Protein AF-A0A3A1NCI7-F1 (afdb_monomer_lite)

Foldseek 3Di:
DDDDDDDPPPPPPPPDPDDPDDDDPPDDADEDVDPDDPDNYHYPDDDDDPFDDDPNHTPDVPPDCWDDDVPDIDHDPAADEAVDPDDPDNYHYPDDDDDPFDDDVNHTPPPPPPCWDDDPPDTDHDDDADEAVDPDAPDNYHYPDDDDDPDDDDDD

Organism: NCBI:txid2306998

Sequence (156 aa):
MKKFTPFVILFLLVCTTTFAQNSFPPNGNVGIGTLSPQYNLDINGTLNATNILVNGTPLNNTSSPWSTLGNNTYYNLGNVGIGTNAPGYALDVAGTINATSILVNGSPLSAPSTPWSLNGSNAFYNSGNVGIGTNTPGYALDVAGTINATSILVNG

Structure (mmCIF, N/CA/C/O backbone):
data_AF-A0A3A1NCI7-F1
#
_entry.id   AF-A0A3A1NCI7-F1
#
loop_
_atom_site.group_PDB
_atom_site.id
_atom_site.type_symbol
_atom_site.label_atom_id
_atom_site.label_alt_id
_atom_site.label_comp_id
_atom_site.label_asym_id
_atom_site.label_entity_id
_atom_site.label_seq_id
_atom_site.pdbx_PDB_ins_code
_atom_site.Cartn_x
_atom_site.Cartn_y
_atom_site.Cartn_z
_atom_site.occupancy
_atom_site.B_iso_or_equiv
_atom_site.auth_seq_id
_atom_site.auth_comp_id
_atom_site.auth_asym_id
_atom_site.auth_atom_id
_atom_site.pdbx_PDB_model_num
ATOM 1 N N . MET A 1 1 ? -60.651 0.180 92.029 1.00 43.59 1 MET A N 1
ATOM 2 C CA . MET A 1 1 ? -59.256 0.358 91.564 1.00 43.59 1 MET A CA 1
ATOM 3 C C . MET A 1 1 ? -59.127 -0.298 90.192 1.00 43.59 1 MET A C 1
ATOM 5 O O . MET A 1 1 ? -59.093 -1.519 90.117 1.00 43.59 1 MET A O 1
ATOM 9 N N . LYS A 1 2 ? -59.190 0.482 89.104 1.00 42.50 2 LYS A N 1
ATOM 10 C CA . LYS A 1 2 ? -59.090 -0.036 87.728 1.00 42.50 2 LYS A CA 1
ATOM 11 C C . LYS A 1 2 ? -57.603 -0.177 87.382 1.00 42.50 2 LYS A C 1
ATOM 13 O O . LYS A 1 2 ? -56.876 0.806 87.468 1.00 42.50 2 LYS A O 1
ATOM 18 N N . LYS A 1 3 ? -57.145 -1.396 87.082 1.00 48.44 3 LYS A N 1
ATOM 19 C CA . LYS A 1 3 ? -55.743 -1.683 86.743 1.00 48.44 3 LYS A CA 1
ATOM 20 C C . LYS A 1 3 ? -55.495 -1.292 85.284 1.00 48.44 3 LYS A C 1
ATOM 22 O O . LYS A 1 3 ? -56.188 -1.780 84.399 1.00 48.44 3 LYS A O 1
ATOM 27 N N . PHE A 1 4 ? -54.547 -0.389 85.065 1.00 57.09 4 PHE A N 1
ATOM 28 C CA . PHE A 1 4 ? -54.087 0.040 83.748 1.00 57.09 4 PHE A CA 1
ATOM 29 C C . PHE A 1 4 ? -52.845 -0.787 83.405 1.00 57.09 4 PHE A C 1
ATOM 31 O O . PHE A 1 4 ? -51.833 -0.683 84.094 1.00 57.09 4 PHE A O 1
ATOM 38 N N . THR A 1 5 ? -52.934 -1.651 82.398 1.00 57.81 5 THR A N 1
AT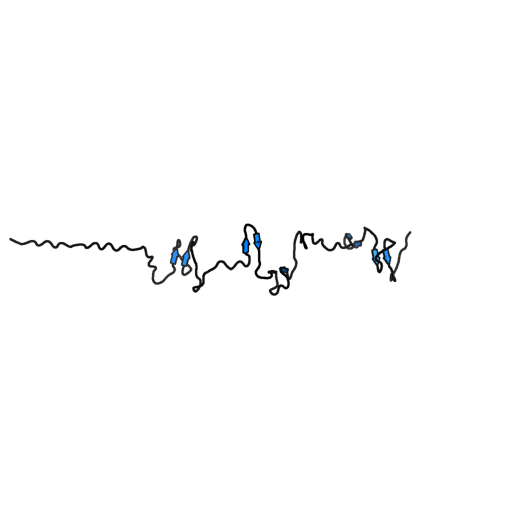OM 39 C CA . THR A 1 5 ? -51.796 -2.451 81.927 1.00 57.81 5 THR A CA 1
ATOM 40 C C . THR A 1 5 ? -51.204 -1.750 80.706 1.00 57.81 5 THR A C 1
ATOM 42 O O . THR A 1 5 ? -51.926 -1.597 79.719 1.00 57.81 5 THR A O 1
ATOM 45 N N . PRO A 1 6 ? -49.943 -1.286 80.724 1.00 54.00 6 PRO A N 1
ATOM 46 C CA . PRO A 1 6 ? -49.372 -0.633 79.559 1.00 54.00 6 PRO A CA 1
ATOM 47 C C . PRO A 1 6 ? -48.987 -1.695 78.524 1.00 54.00 6 PRO A C 1
ATOM 49 O O . PRO A 1 6 ? -48.267 -2.646 78.823 1.00 54.00 6 PRO A O 1
ATOM 52 N N . PHE A 1 7 ? -49.475 -1.529 77.297 1.00 58.09 7 PHE A N 1
ATOM 53 C CA . PHE A 1 7 ? -49.007 -2.284 76.139 1.00 58.09 7 PHE A CA 1
ATOM 54 C C . PHE A 1 7 ? -47.671 -1.669 75.706 1.00 58.09 7 PHE A C 1
ATOM 56 O O . PHE A 1 7 ? -47.635 -0.618 75.070 1.00 58.09 7 PHE A O 1
ATOM 63 N N . VAL A 1 8 ? -46.556 -2.278 76.109 1.00 60.09 8 VAL A N 1
ATOM 64 C CA . VAL A 1 8 ? -45.233 -1.895 75.606 1.00 60.09 8 VAL A CA 1
ATOM 65 C C . VAL A 1 8 ? -45.086 -2.513 74.220 1.00 60.09 8 VAL A C 1
ATOM 67 O O . VAL A 1 8 ? -44.844 -3.710 74.086 1.00 60.09 8 VAL A O 1
ATOM 70 N N . ILE A 1 9 ? -45.275 -1.707 73.176 1.00 63.75 9 ILE A N 1
ATOM 71 C CA . ILE A 1 9 ? -44.942 -2.098 71.804 1.00 63.75 9 ILE A CA 1
ATOM 72 C C . ILE A 1 9 ? -43.418 -2.028 71.688 1.00 63.75 9 ILE A C 1
ATOM 74 O O . ILE A 1 9 ? -42.839 -0.956 71.521 1.00 63.75 9 ILE A O 1
ATOM 78 N N . LEU A 1 10 ? -42.760 -3.177 71.830 1.00 57.47 10 LEU A N 1
ATOM 79 C CA . LEU A 1 10 ? -41.338 -3.324 71.546 1.00 57.47 10 LEU A CA 1
ATOM 80 C C . LEU A 1 10 ? -41.150 -3.275 70.024 1.00 57.47 10 LEU A C 1
ATOM 82 O O . LEU A 1 10 ? -41.354 -4.271 69.332 1.00 57.47 10 LEU A O 1
ATOM 86 N N . PHE A 1 11 ? -40.793 -2.106 69.493 1.00 60.75 11 PHE A N 1
ATOM 87 C CA . PHE A 1 11 ? -40.404 -1.965 68.093 1.00 60.75 11 PHE A CA 1
ATOM 88 C C . PHE A 1 11 ? -38.992 -2.542 67.939 1.00 60.75 11 PHE A C 1
ATOM 90 O O . PHE A 1 11 ? -37.996 -1.883 68.236 1.00 60.75 11 PHE A O 1
ATOM 97 N N . LEU A 1 12 ? -38.906 -3.819 67.564 1.00 58.75 12 LEU A N 1
ATOM 98 C CA . LEU A 1 12 ? -37.635 -4.483 67.299 1.00 58.75 12 LEU A CA 1
ATOM 99 C C . LEU A 1 12 ? -37.048 -3.880 66.013 1.00 58.75 12 LEU A C 1
ATOM 101 O O . LEU A 1 12 ? -37.454 -4.232 64.907 1.00 58.75 12 LEU A O 1
ATOM 105 N N . LEU A 1 13 ? -36.124 -2.928 66.156 1.00 61.25 13 LEU A N 1
ATOM 106 C CA . LEU A 1 13 ? -35.391 -2.355 65.032 1.00 61.25 13 LEU A CA 1
ATOM 107 C C . LEU A 1 13 ? -34.382 -3.398 64.532 1.00 61.25 13 LEU A C 1
ATOM 109 O O . LEU A 1 13 ? -33.235 -3.442 64.976 1.00 61.25 13 LEU A O 1
ATOM 113 N N . VAL A 1 14 ? -34.823 -4.276 63.631 1.00 65.94 14 VAL A N 1
ATOM 114 C CA . VAL A 1 14 ? -33.931 -5.197 62.922 1.00 65.94 14 VAL A CA 1
ATOM 115 C C . VAL A 1 14 ? -33.158 -4.372 61.897 1.00 65.94 14 VAL A C 1
ATOM 117 O O . VAL A 1 14 ? -33.632 -4.104 60.797 1.00 65.94 14 VAL A O 1
ATOM 120 N N . CYS A 1 15 ? -31.968 -3.919 62.286 1.00 60.22 15 CYS A N 1
ATOM 121 C CA . CYS A 1 15 ? -31.024 -3.288 61.375 1.00 60.22 15 CYS A CA 1
ATOM 122 C C . CYS A 1 15 ? -30.410 -4.385 60.495 1.00 60.22 15 CYS A C 1
ATOM 124 O O . CYS A 1 15 ? -29.387 -4.977 60.838 1.00 60.22 15 CYS A O 1
ATOM 126 N N . THR A 1 16 ? -31.069 -4.721 59.386 1.00 64.00 16 THR A N 1
A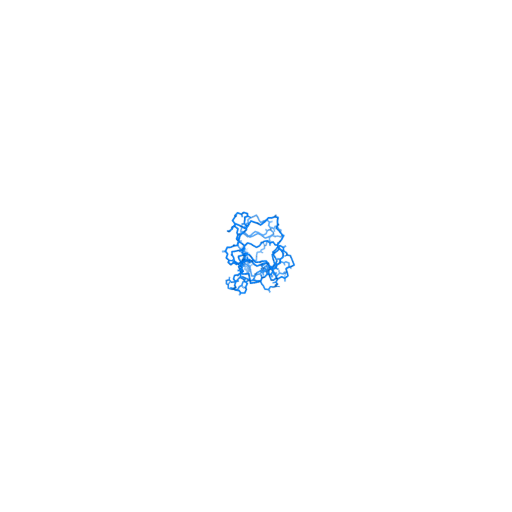TOM 127 C CA . THR A 1 16 ? -30.435 -5.535 58.350 1.00 64.00 16 THR A CA 1
ATOM 128 C C . THR A 1 16 ? -29.420 -4.660 57.636 1.00 64.00 16 THR A C 1
ATOM 130 O O . THR A 1 16 ? -29.781 -3.623 57.079 1.00 64.00 16 THR A O 1
ATOM 133 N N . THR A 1 17 ? -28.158 -5.072 57.629 1.00 64.44 17 THR A N 1
ATOM 134 C CA . THR A 1 17 ? -27.147 -4.474 56.761 1.00 64.44 17 THR A CA 1
ATOM 135 C C . THR A 1 17 ? -27.546 -4.749 55.315 1.00 64.44 17 THR A C 1
ATOM 137 O O . THR A 1 17 ? -27.305 -5.839 54.794 1.00 64.44 17 THR A O 1
ATOM 140 N N . THR A 1 18 ? -28.203 -3.794 54.664 1.00 62.56 18 THR A N 1
ATOM 141 C CA . THR A 1 18 ? -28.399 -3.856 53.222 1.00 62.56 18 THR A CA 1
ATOM 142 C C . THR A 1 18 ? -27.074 -3.480 52.577 1.00 62.56 18 THR A C 1
ATOM 144 O O . THR A 1 18 ? -26.637 -2.331 52.601 1.00 62.56 18 THR A O 1
ATOM 147 N N . PHE A 1 19 ? -26.394 -4.464 51.994 1.00 65.81 19 PHE A N 1
ATOM 148 C CA . PHE A 1 19 ? -25.458 -4.144 50.927 1.00 65.81 19 PHE A CA 1
ATOM 149 C C . PHE A 1 19 ? -26.290 -3.480 49.832 1.00 65.81 19 PHE A C 1
ATOM 151 O O . PHE A 1 19 ? -27.356 -3.991 49.488 1.00 65.81 19 PHE A O 1
ATOM 158 N N . ALA A 1 20 ? -25.865 -2.322 49.334 1.00 61.91 20 ALA A N 1
ATOM 159 C CA . ALA A 1 20 ? -26.543 -1.682 48.219 1.00 61.91 20 ALA A CA 1
ATOM 160 C C . ALA A 1 20 ? -26.509 -2.638 47.014 1.00 61.91 20 ALA A C 1
ATOM 162 O O . ALA A 1 20 ? -25.505 -2.741 46.314 1.00 61.91 20 ALA A O 1
ATOM 163 N N . GLN A 1 21 ? -27.593 -3.381 46.807 1.00 68.19 21 GLN A N 1
ATOM 164 C CA . GLN A 1 21 ? -27.834 -4.163 45.608 1.00 68.19 21 GLN A CA 1
ATOM 165 C C . GLN A 1 21 ? -28.853 -3.391 44.784 1.00 68.19 21 GLN A C 1
ATOM 167 O O . GLN A 1 21 ? -29.965 -3.121 45.237 1.00 68.19 21 GLN A O 1
ATOM 172 N N . ASN A 1 22 ? -28.459 -3.014 43.571 1.00 72.31 22 ASN A N 1
ATOM 173 C CA . ASN A 1 22 ? -29.395 -2.452 42.613 1.00 72.31 22 ASN A CA 1
ATOM 174 C C . ASN A 1 22 ? -30.384 -3.556 42.222 1.00 72.31 22 ASN A C 1
ATOM 176 O O . ASN A 1 22 ? -30.014 -4.512 41.543 1.00 72.31 22 ASN A O 1
ATOM 180 N N . SER A 1 23 ? -31.631 -3.436 42.673 1.00 75.06 23 SER A N 1
ATOM 181 C CA . SER A 1 23 ? -32.739 -4.245 42.172 1.00 75.06 23 SER A CA 1
ATOM 182 C C . SER A 1 23 ? -33.335 -3.523 40.969 1.00 75.06 23 SER A C 1
ATOM 184 O O . SER A 1 23 ? -34.090 -2.567 41.132 1.00 75.06 23 SER A O 1
ATOM 186 N N . PHE A 1 24 ? -32.977 -3.950 39.761 1.00 74.19 24 PHE A N 1
ATOM 187 C CA . PHE A 1 24 ? -33.586 -3.426 38.539 1.00 74.19 24 PHE A CA 1
ATOM 188 C C . PHE A 1 24 ? -35.004 -4.003 38.350 1.00 74.19 24 PHE A C 1
ATOM 190 O O . PHE A 1 24 ? -35.265 -5.123 38.799 1.00 74.19 24 PHE A O 1
ATOM 197 N N . PRO A 1 25 ? -35.941 -3.258 37.731 1.00 74.50 25 PRO A N 1
ATOM 198 C CA . PRO A 1 25 ? -37.276 -3.771 37.432 1.00 74.50 25 PRO A CA 1
ATOM 199 C C . PRO A 1 25 ? -37.207 -5.017 36.524 1.00 74.50 25 PRO A C 1
ATOM 201 O O . PRO A 1 25 ? -36.283 -5.140 35.720 1.00 74.50 25 PRO A O 1
ATOM 204 N N . PRO A 1 26 ? -38.177 -5.950 36.623 1.00 83.44 26 PRO A N 1
ATOM 205 C CA . PRO A 1 26 ? -38.175 -7.208 35.864 1.00 83.44 26 PRO A CA 1
ATOM 206 C C . PRO A 1 26 ? -38.339 -7.017 34.347 1.00 83.44 26 PRO A C 1
ATOM 208 O O . PRO A 1 26 ? -38.215 -7.969 33.580 1.00 83.44 26 PRO A O 1
ATOM 211 N N . ASN A 1 27 ? -38.656 -5.800 33.913 1.00 85.00 27 ASN A N 1
ATOM 212 C CA . ASN A 1 27 ? -38.792 -5.395 32.528 1.00 85.00 27 ASN A CA 1
ATOM 213 C C . ASN A 1 27 ? -38.317 -3.945 32.346 1.00 85.00 27 ASN A C 1
ATOM 215 O O . ASN A 1 27 ? -38.191 -3.184 33.306 1.00 85.00 27 ASN A O 1
ATOM 219 N N . GLY A 1 28 ? -38.070 -3.576 31.088 1.00 89.69 28 GLY A N 1
ATOM 220 C CA . GLY A 1 28 ? -37.519 -2.276 30.719 1.00 89.69 28 GLY A CA 1
ATOM 221 C C . GLY A 1 28 ? -35.995 -2.278 30.616 1.00 89.69 28 GLY A C 1
ATOM 222 O O . GLY A 1 28 ? -35.311 -3.210 31.033 1.00 89.69 28 GLY A O 1
ATOM 223 N N . ASN A 1 29 ? -35.480 -1.216 30.011 1.00 92.88 29 ASN A N 1
ATOM 224 C CA . ASN A 1 29 ? -34.058 -1.023 29.781 1.00 92.88 29 ASN A CA 1
ATOM 225 C C . ASN A 1 29 ? -33.402 -0.335 30.986 1.00 92.88 29 ASN A C 1
ATOM 227 O O . ASN A 1 29 ? -34.018 0.503 31.651 1.00 92.88 29 ASN A O 1
ATOM 231 N N . VAL A 1 30 ? -32.130 -0.637 31.238 1.00 92.31 30 VAL A N 1
ATOM 232 C CA . VAL A 1 30 ? -31.334 0.042 32.264 1.00 92.31 30 VAL A CA 1
ATOM 233 C C . VAL A 1 30 ? -30.679 1.279 31.651 1.00 92.31 30 VAL A C 1
ATOM 235 O O . VAL A 1 30 ? -29.881 1.170 30.726 1.00 92.31 30 VAL A O 1
ATOM 238 N N . GLY A 1 31 ? -30.998 2.460 32.177 1.00 92.88 31 GLY A N 1
ATOM 239 C CA . GLY A 1 31 ? -30.327 3.711 31.827 1.00 92.88 31 GLY A CA 1
ATOM 240 C C . GLY A 1 31 ? -29.403 4.181 32.948 1.00 92.88 31 GLY A C 1
ATOM 241 O O . GLY A 1 31 ? -29.848 4.353 34.082 1.00 92.88 31 GLY A O 1
ATOM 242 N N . ILE A 1 32 ? -28.131 4.436 32.642 1.00 93.50 32 ILE A N 1
ATOM 243 C CA . ILE A 1 32 ? -27.192 5.134 33.531 1.00 93.50 32 ILE A CA 1
ATOM 244 C C . ILE A 1 32 ? -26.952 6.531 32.951 1.00 93.50 32 ILE A C 1
ATOM 246 O O . ILE A 1 32 ? -26.376 6.675 31.875 1.00 93.50 32 ILE A O 1
ATOM 250 N N . GLY A 1 33 ? -27.434 7.572 33.636 1.00 94.38 33 GLY A N 1
ATOM 251 C CA . GLY A 1 33 ? -27.341 8.961 33.155 1.00 94.38 33 GLY A CA 1
ATOM 252 C C . GLY A 1 33 ? -28.315 9.322 32.020 1.00 94.38 33 GLY A C 1
ATOM 253 O O . GLY A 1 33 ? -28.193 10.394 31.426 1.00 94.38 33 GLY A O 1
ATOM 254 N N . THR A 1 34 ? -29.282 8.452 31.713 1.00 94.25 34 THR A N 1
ATOM 255 C CA . THR A 1 34 ? -30.367 8.694 30.748 1.00 94.25 34 THR A CA 1
ATOM 256 C C . THR A 1 34 ? -31.703 8.206 31.306 1.00 94.25 34 THR A C 1
ATOM 258 O O . THR A 1 34 ? -31.756 7.187 31.993 1.00 94.25 34 THR A O 1
ATOM 261 N N . LEU A 1 35 ? -32.782 8.932 31.001 1.00 93.50 35 LEU A N 1
ATOM 262 C CA . LEU A 1 35 ? -34.162 8.546 31.328 1.00 93.50 35 LEU A CA 1
ATOM 263 C C . LEU A 1 35 ? -34.864 7.827 30.169 1.00 93.50 35 LEU A C 1
ATOM 265 O O . LEU A 1 35 ? -35.979 7.339 30.328 1.00 93.50 35 LEU A O 1
ATOM 269 N N . SER A 1 36 ? -34.232 7.781 28.996 1.00 94.12 36 SER A N 1
ATOM 270 C CA . SER A 1 36 ? -34.803 7.193 27.782 1.00 94.12 36 SER A CA 1
ATOM 271 C C . SER A 1 36 ? -33.818 6.216 27.139 1.00 94.12 36 SER A C 1
ATOM 273 O O . SER A 1 36 ? -33.336 6.475 26.038 1.00 94.12 36 SER A O 1
ATOM 275 N N . PRO A 1 37 ? -33.473 5.117 27.833 1.00 96.06 37 PRO A N 1
ATOM 276 C CA . PRO A 1 37 ? -32.596 4.091 27.282 1.00 96.06 37 PRO A CA 1
ATOM 277 C C . PRO A 1 37 ? -33.222 3.405 26.052 1.00 96.06 37 PRO A C 1
ATOM 279 O O . PRO A 1 37 ? -34.342 2.890 26.117 1.00 96.06 37 PRO A O 1
ATOM 282 N N . GLN A 1 38 ? -32.493 3.380 24.937 1.00 96.44 38 GLN A N 1
ATOM 283 C CA . GLN A 1 38 ? -32.891 2.780 23.659 1.00 96.44 38 GLN A CA 1
ATOM 284 C C . GLN A 1 38 ? -32.472 1.310 23.537 1.00 96.44 38 GLN A C 1
ATOM 286 O O . GLN A 1 38 ? -33.156 0.547 22.853 1.00 96.44 38 GLN A O 1
ATOM 291 N N . TYR A 1 39 ? -31.403 0.895 24.221 1.00 95.31 39 TYR A N 1
ATOM 292 C CA . TYR A 1 39 ? -30.977 -0.502 24.315 1.00 95.31 39 TYR A CA 1
ATOM 293 C C . TYR A 1 39 ? -31.145 -1.030 25.740 1.00 95.31 39 TYR A C 1
ATOM 295 O O . TYR A 1 39 ? -31.313 -0.261 26.683 1.00 95.31 39 TYR A O 1
ATOM 303 N N . ASN A 1 40 ? -31.068 -2.355 25.911 1.00 92.00 40 ASN A N 1
ATOM 304 C CA . ASN A 1 40 ? -31.213 -3.015 27.218 1.00 92.00 40 ASN A CA 1
ATOM 305 C C . ASN A 1 40 ? -30.311 -2.410 28.311 1.00 92.00 40 ASN A C 1
ATOM 307 O O . ASN A 1 40 ? -30.684 -2.423 29.484 1.00 92.00 40 ASN A O 1
ATOM 311 N N . LEU A 1 41 ? -29.150 -1.874 27.927 1.00 92.81 41 LEU A N 1
ATOM 312 C CA . LEU A 1 41 ? -28.290 -1.051 28.767 1.00 92.81 41 LEU A CA 1
ATOM 313 C C . LEU A 1 41 ? -27.788 0.151 27.958 1.00 92.81 41 LEU A C 1
ATOM 315 O O . LEU A 1 41 ? -27.001 -0.034 27.031 1.00 92.81 41 LEU A O 1
ATOM 319 N N . ASP A 1 42 ? -28.168 1.358 28.375 1.00 95.50 42 ASP A N 1
ATOM 320 C CA . ASP A 1 42 ? -27.619 2.615 27.860 1.00 95.50 42 ASP A CA 1
ATOM 321 C C . ASP A 1 42 ? -26.845 3.345 28.954 1.00 95.50 42 ASP A C 1
ATOM 323 O O . ASP A 1 42 ? -27.331 3.535 30.071 1.00 95.50 42 ASP A O 1
ATOM 327 N N . ILE A 1 43 ? -25.650 3.820 28.609 1.00 95.94 43 ILE A N 1
ATOM 328 C CA . ILE A 1 43 ? -24.818 4.651 29.478 1.00 95.94 43 ILE A CA 1
ATOM 329 C C . ILE A 1 43 ? -24.586 5.976 28.758 1.00 95.94 43 ILE A C 1
ATOM 331 O O . ILE A 1 43 ? -23.889 6.029 27.748 1.00 95.94 43 ILE A O 1
ATOM 335 N N . ASN A 1 44 ? -25.148 7.057 29.291 1.00 96.69 44 ASN A N 1
ATOM 336 C CA . ASN A 1 44 ? -24.837 8.412 28.847 1.00 96.69 44 ASN A CA 1
ATOM 337 C C . ASN A 1 44 ? -23.557 8.890 29.550 1.00 96.69 44 ASN A C 1
ATOM 339 O O . ASN A 1 44 ? -23.599 9.647 30.521 1.00 96.69 44 ASN A O 1
ATOM 343 N N . GLY A 1 45 ? -22.419 8.352 29.117 1.00 94.69 45 GLY A N 1
ATOM 344 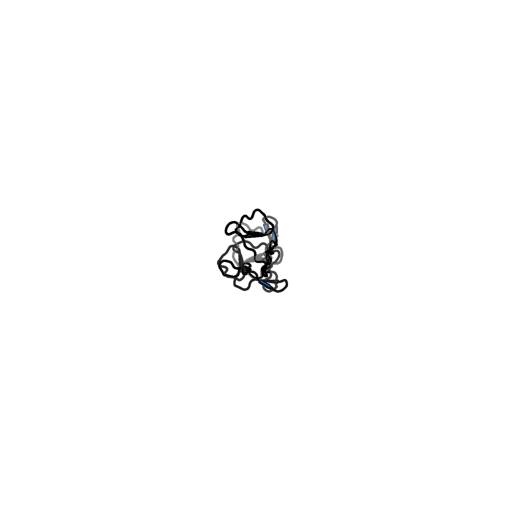C CA . GLY A 1 45 ? -21.115 8.588 29.727 1.00 94.69 45 GLY A CA 1
ATOM 345 C C . GLY A 1 45 ? -20.104 7.506 29.352 1.00 94.69 45 GLY A C 1
ATOM 346 O O . GLY A 1 45 ? -20.281 6.778 28.378 1.00 94.69 45 GLY A O 1
ATOM 347 N N . THR A 1 46 ? -19.040 7.389 30.144 1.00 94.44 46 THR A N 1
ATOM 348 C CA . THR A 1 46 ? -17.976 6.401 29.921 1.00 94.44 46 THR A CA 1
ATOM 349 C C . THR A 1 46 ? -18.213 5.148 30.759 1.00 94.44 46 THR A C 1
ATOM 351 O O . THR A 1 46 ? -18.376 5.231 31.976 1.00 94.44 46 THR A O 1
ATOM 354 N N . LEU A 1 47 ? -18.166 3.974 30.129 1.00 93.75 47 LEU A N 1
ATOM 355 C CA . LEU A 1 47 ? -18.099 2.690 30.826 1.00 93.75 47 LEU A CA 1
ATOM 356 C C . LEU A 1 47 ? -16.644 2.389 31.211 1.00 93.75 47 LEU A C 1
ATOM 358 O O . LEU A 1 47 ? -15.793 2.242 30.338 1.00 93.75 47 LEU A O 1
ATOM 362 N N . ASN A 1 48 ? -16.368 2.259 32.509 1.00 92.38 48 ASN A N 1
ATOM 363 C CA . ASN A 1 48 ? -15.119 1.688 33.011 1.00 92.38 48 ASN A CA 1
ATOM 364 C C . ASN A 1 48 ? -15.414 0.295 33.578 1.00 92.38 48 ASN A C 1
ATOM 366 O O . ASN A 1 48 ? -16.135 0.172 34.568 1.00 92.38 48 ASN A O 1
ATOM 370 N N . ALA A 1 49 ? -14.895 -0.748 32.939 1.00 91.50 49 ALA A N 1
ATOM 371 C CA . ALA A 1 49 ? -15.132 -2.135 33.316 1.00 91.50 49 ALA A CA 1
ATOM 372 C C . ALA A 1 49 ? -13.819 -2.918 33.271 1.00 91.50 49 ALA A C 1
ATOM 374 O O . ALA A 1 49 ? -13.029 -2.748 32.347 1.00 91.50 49 ALA A O 1
ATOM 375 N N . THR A 1 50 ? -13.609 -3.812 34.241 1.00 89.31 50 THR A N 1
ATOM 376 C CA . THR A 1 50 ? -12.462 -4.732 34.220 1.00 89.31 50 THR A CA 1
ATOM 377 C C . THR A 1 50 ? -12.571 -5.711 33.056 1.00 89.31 50 THR A C 1
ATOM 379 O O . THR A 1 50 ? -11.594 -5.919 32.352 1.00 89.31 50 THR A O 1
ATOM 382 N N . ASN A 1 51 ? -13.764 -6.275 32.839 1.00 87.69 51 ASN A N 1
ATOM 383 C CA . ASN A 1 51 ? -14.068 -7.186 31.741 1.00 87.69 51 ASN A CA 1
ATOM 384 C C . ASN A 1 51 ? -15.467 -6.876 31.199 1.00 87.69 51 ASN A C 1
ATOM 386 O O . ASN A 1 51 ? -16.406 -6.689 31.973 1.00 87.69 51 ASN A O 1
ATOM 390 N N . ILE A 1 52 ? -15.617 -6.900 29.879 1.00 91.12 52 ILE A N 1
ATOM 391 C CA . ILE A 1 52 ? -16.916 -6.990 29.203 1.00 91.12 52 ILE A CA 1
ATOM 392 C C . ILE A 1 52 ? -16.936 -8.360 28.536 1.00 91.12 52 ILE A C 1
ATOM 394 O O . ILE A 1 52 ? -15.949 -8.728 27.910 1.00 91.12 52 ILE A O 1
ATOM 398 N N . LEU A 1 53 ? -18.011 -9.132 28.683 1.00 89.94 53 LEU A N 1
ATOM 399 C CA . LEU A 1 53 ? -18.165 -10.419 28.003 1.00 89.94 53 LEU A CA 1
ATOM 400 C C . LEU A 1 53 ? -19.312 -10.325 27.002 1.00 89.94 53 LEU A C 1
ATOM 402 O O . LEU A 1 53 ? -20.396 -9.860 27.348 1.00 89.94 53 LEU A O 1
ATOM 406 N N . VAL A 1 54 ? -19.096 -10.815 25.787 1.00 88.31 54 VAL A N 1
ATOM 407 C CA . VAL A 1 54 ? -20.149 -11.024 24.791 1.00 88.31 54 VAL A CA 1
ATOM 408 C C . VAL A 1 54 ? -20.350 -12.5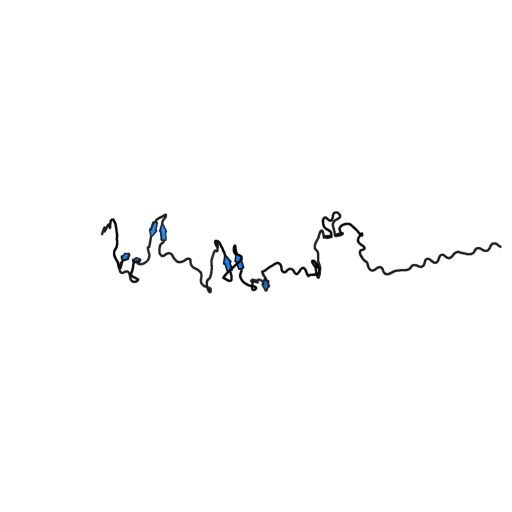27 24.660 1.00 88.31 54 VAL A C 1
ATOM 410 O O . VAL A 1 54 ? -19.416 -13.260 24.337 1.00 88.31 54 VAL A O 1
ATOM 413 N N . ASN A 1 55 ? -21.556 -13.006 24.973 1.00 88.62 55 ASN A N 1
ATOM 414 C CA . ASN A 1 55 ? -21.905 -14.434 24.961 1.00 88.62 55 ASN A CA 1
ATOM 415 C C . ASN A 1 55 ? -20.939 -15.313 25.784 1.00 88.62 55 ASN A C 1
ATOM 417 O O . ASN A 1 55 ? -20.550 -16.397 25.361 1.00 88.62 55 ASN A O 1
ATOM 421 N N . GLY A 1 56 ? -20.511 -14.823 26.952 1.00 89.12 56 GLY A N 1
ATOM 422 C CA . GLY A 1 56 ? -19.586 -15.541 27.837 1.00 89.12 56 GLY A CA 1
ATOM 423 C C . GLY A 1 56 ? -18.116 -15.510 27.402 1.00 89.12 56 GLY A C 1
ATOM 424 O O . GLY A 1 56 ? -17.271 -16.051 28.109 1.00 89.12 56 GLY A O 1
ATOM 425 N N . THR A 1 57 ? -17.788 -14.850 26.289 1.00 84.88 57 THR A N 1
ATOM 426 C CA . THR A 1 57 ? -16.404 -14.658 25.829 1.00 84.88 57 THR A CA 1
ATOM 427 C C . THR A 1 57 ? -15.948 -13.232 26.115 1.00 84.88 57 THR A C 1
ATOM 429 O O . THR A 1 57 ? -16.735 -12.311 25.887 1.00 84.88 57 THR A O 1
ATOM 432 N N . PRO A 1 58 ? -14.732 -13.000 26.646 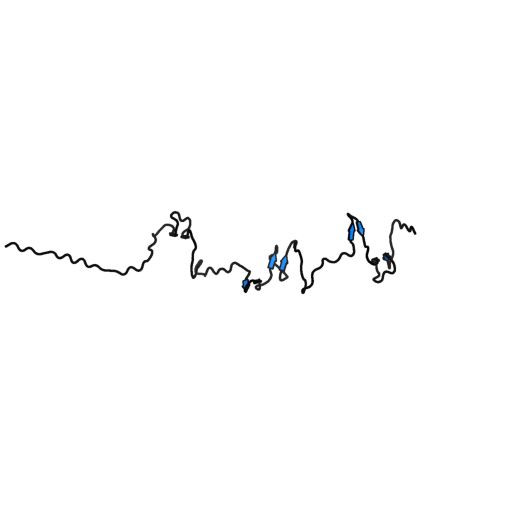1.00 88.19 58 PRO A N 1
ATOM 433 C CA . PRO A 1 58 ? -14.251 -11.642 26.854 1.00 88.19 58 PRO A CA 1
ATOM 434 C C . PRO A 1 58 ? -14.300 -10.866 25.538 1.00 88.19 58 PRO A C 1
ATOM 436 O O . PRO A 1 58 ? -13.802 -11.337 24.514 1.00 88.19 58 PRO A O 1
ATOM 439 N N . LEU A 1 59 ? -14.879 -9.668 25.578 1.00 86.06 59 LEU A N 1
ATOM 440 C CA . LEU A 1 59 ? -14.736 -8.638 24.560 1.00 86.06 59 LEU A CA 1
ATOM 441 C C . LEU A 1 59 ? -13.296 -8.130 24.636 1.00 86.06 59 LEU A C 1
ATOM 443 O O . LEU A 1 59 ? -13.012 -7.026 25.098 1.00 86.06 59 LEU A O 1
ATOM 447 N N . ASN A 1 60 ? -12.361 -8.991 24.252 1.00 74.75 60 ASN A N 1
ATOM 448 C CA . ASN A 1 60 ? -10.994 -8.583 24.042 1.00 74.75 60 ASN A CA 1
ATOM 449 C C . ASN A 1 60 ? -11.033 -7.549 22.919 1.00 74.75 60 ASN A C 1
ATOM 451 O O . ASN A 1 60 ? -11.687 -7.752 21.895 1.00 74.75 60 ASN A O 1
ATOM 455 N N . ASN A 1 61 ? -10.343 -6.430 23.110 1.00 58.66 61 ASN A N 1
ATOM 456 C CA . ASN A 1 61 ? -10.177 -5.380 22.107 1.00 58.66 61 ASN A CA 1
ATOM 457 C C . ASN A 1 61 ? -9.239 -5.862 20.972 1.00 58.66 61 ASN A C 1
ATOM 459 O O . ASN A 1 61 ? -8.252 -5.221 20.634 1.00 58.66 61 ASN A O 1
ATOM 463 N N . THR A 1 62 ? -9.485 -7.061 20.439 1.00 58.31 62 THR A N 1
ATOM 464 C CA . THR A 1 62 ? -8.675 -7.760 19.431 1.00 58.31 62 THR A CA 1
ATOM 465 C C . THR A 1 62 ? -9.055 -7.376 18.006 1.00 58.31 62 THR A C 1
ATOM 467 O O . THR A 1 62 ? -8.707 -8.087 17.072 1.00 58.31 62 THR A O 1
ATOM 470 N N . SER A 1 63 ? -9.807 -6.298 17.793 1.00 67.69 63 SER A N 1
ATOM 471 C CA . SER A 1 63 ? -10.258 -5.950 16.443 1.00 67.69 63 SER A CA 1
ATOM 472 C C . SER A 1 63 ? -9.213 -5.191 15.631 1.00 67.69 63 SER A C 1
ATOM 474 O O . SER A 1 63 ? -9.358 -5.104 14.414 1.00 67.69 63 SER A O 1
ATOM 476 N N . SER A 1 64 ? -8.153 -4.667 16.260 1.00 83.25 64 SER A N 1
ATOM 477 C CA . SER A 1 64 ? -7.024 -4.130 15.506 1.00 83.25 64 SER A CA 1
ATOM 478 C C . SER A 1 64 ? -6.108 -5.278 15.076 1.00 83.25 64 SER A C 1
ATOM 480 O O . SER A 1 64 ? -5.498 -5.908 15.941 1.00 83.25 64 SER A O 1
ATOM 482 N N . PRO A 1 65 ? -5.936 -5.534 13.766 1.00 86.75 65 PRO A N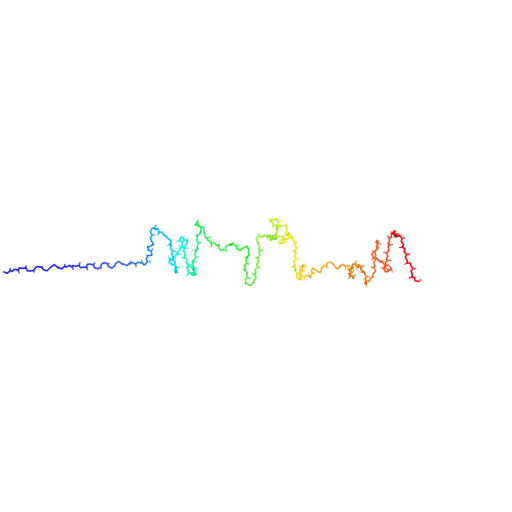 1
ATOM 483 C CA . PRO A 1 65 ? -4.874 -6.425 13.305 1.00 86.75 65 PRO A CA 1
ATOM 484 C C . PRO A 1 65 ? -3.484 -5.880 13.682 1.00 86.75 65 PRO A C 1
ATOM 486 O O . PRO A 1 65 ? -2.526 -6.641 13.791 1.00 86.75 65 PRO A O 1
ATOM 489 N N . TRP A 1 66 ? -3.373 -4.568 13.909 1.00 91.81 66 TRP A N 1
ATOM 490 C CA . TRP A 1 66 ? -2.137 -3.867 14.235 1.00 91.81 66 TRP A CA 1
ATOM 491 C C . TRP A 1 66 ? -1.833 -3.907 15.735 1.00 91.81 66 TRP A C 1
ATOM 493 O O . TRP A 1 66 ? -2.690 -3.574 16.557 1.00 91.81 66 TRP A O 1
ATOM 503 N N . SER A 1 67 ? -0.593 -4.262 16.067 1.00 91.31 67 SER A N 1
ATOM 504 C CA . SER A 1 67 ? -0.008 -4.221 17.412 1.00 91.31 67 SER A CA 1
ATOM 505 C C . SER A 1 67 ? 0.825 -2.954 17.608 1.00 91.31 67 SER A C 1
ATOM 507 O O . SER A 1 67 ? 1.314 -2.375 16.637 1.00 91.31 67 SER A O 1
ATOM 509 N N . THR A 1 68 ? 1.040 -2.539 18.857 1.00 93.06 68 THR A N 1
ATOM 510 C CA . THR A 1 68 ? 1.908 -1.403 19.199 1.00 93.06 68 THR A CA 1
ATOM 511 C C . THR A 1 68 ? 3.054 -1.823 20.125 1.00 93.06 68 THR A C 1
ATOM 513 O O . THR A 1 68 ? 2.909 -2.727 20.947 1.00 93.06 68 THR A O 1
ATOM 516 N N . LEU A 1 69 ? 4.229 -1.203 19.971 1.00 92.69 69 LEU A N 1
ATOM 517 C CA . LEU A 1 69 ? 5.374 -1.335 20.884 1.00 92.69 69 LEU A CA 1
ATOM 518 C C . LEU A 1 69 ? 6.066 0.026 21.003 1.00 92.69 69 LEU A C 1
ATOM 520 O O . LEU A 1 69 ? 6.734 0.482 20.072 1.00 92.69 69 LEU A O 1
ATOM 524 N N . GLY A 1 70 ? 5.884 0.689 22.147 1.00 93.62 70 GLY A N 1
ATOM 525 C CA . GLY A 1 70 ? 6.252 2.097 22.295 1.00 93.62 70 GLY A CA 1
ATOM 526 C C . GLY A 1 70 ? 5.467 2.956 21.300 1.00 93.62 70 GLY A C 1
ATOM 527 O O . GLY A 1 70 ? 4.244 2.871 21.245 1.00 93.62 70 GLY A O 1
ATOM 528 N N . ASN A 1 71 ? 6.177 3.732 20.479 1.00 95.44 71 ASN A N 1
ATOM 529 C CA . ASN A 1 71 ? 5.577 4.565 19.427 1.00 95.44 71 ASN A CA 1
ATOM 530 C C . ASN A 1 71 ? 5.386 3.822 18.092 1.00 95.44 71 ASN A C 1
ATOM 532 O O . ASN A 1 71 ? 4.851 4.393 17.144 1.00 95.44 71 ASN A O 1
ATOM 536 N N . ASN A 1 72 ? 5.842 2.571 17.990 1.00 95.12 72 ASN A N 1
ATOM 537 C CA . ASN A 1 72 ? 5.750 1.797 16.757 1.00 95.12 72 ASN A CA 1
ATOM 538 C C . ASN A 1 72 ? 4.391 1.104 16.665 1.00 95.12 72 ASN A C 1
ATOM 540 O O . ASN A 1 72 ? 3.921 0.536 17.649 1.00 95.12 72 ASN A O 1
ATOM 544 N N . THR A 1 73 ? 3.812 1.084 15.466 1.00 94.75 73 THR A N 1
ATOM 545 C CA . THR A 1 73 ? 2.651 0.256 15.108 1.00 94.75 73 THR A CA 1
ATOM 546 C C . THR A 1 73 ? 3.089 -0.756 14.052 1.00 94.75 73 THR A C 1
ATOM 548 O O . THR A 1 73 ? 3.775 -0.375 13.105 1.00 94.75 73 THR A O 1
ATOM 551 N N . TYR A 1 74 ? 2.751 -2.036 14.215 1.00 94.50 74 TYR A N 1
ATOM 552 C CA . TYR A 1 74 ? 3.245 -3.119 13.356 1.00 94.50 74 TYR A CA 1
ATOM 553 C C . TYR A 1 74 ? 2.241 -4.275 13.208 1.00 94.50 74 TYR A C 1
ATOM 555 O O . TYR A 1 74 ? 1.299 -4.407 13.988 1.00 94.50 74 TYR A O 1
ATOM 563 N N . TYR A 1 75 ? 2.457 -5.127 12.201 1.00 95.12 75 TYR A N 1
ATOM 564 C CA . TYR A 1 75 ? 1.674 -6.335 11.917 1.00 95.12 75 TYR A CA 1
ATOM 565 C C . TYR A 1 75 ? 2.613 -7.524 11.705 1.00 95.12 75 TYR A C 1
ATOM 567 O O . TYR A 1 75 ? 3.465 -7.466 10.826 1.00 95.12 75 TYR A O 1
ATOM 575 N N . ASN A 1 76 ? 2.451 -8.591 12.498 1.00 91.75 76 ASN A N 1
ATOM 576 C CA . ASN A 1 76 ? 3.344 -9.764 12.496 1.00 91.75 76 ASN A CA 1
ATOM 577 C C . ASN A 1 76 ? 2.602 -11.108 12.336 1.00 91.75 76 ASN A C 1
ATOM 579 O O . ASN A 1 76 ? 3.199 -12.161 12.539 1.00 91.75 76 ASN A O 1
ATOM 583 N N . LEU A 1 77 ? 1.300 -11.096 12.026 1.00 90.00 77 LEU A N 1
ATOM 584 C CA . LEU A 1 77 ? 0.482 -12.318 11.936 1.00 90.00 77 LEU A CA 1
ATOM 585 C C . LEU A 1 77 ? 0.446 -12.932 10.523 1.00 90.00 77 LEU A C 1
ATOM 587 O O . LEU A 1 77 ? -0.056 -14.041 10.358 1.00 90.00 77 LEU A O 1
ATOM 591 N N . GLY A 1 78 ? 0.962 -12.226 9.512 1.00 93.12 78 GLY A N 1
ATOM 592 C CA . GLY A 1 78 ? 0.942 -12.644 8.110 1.00 93.12 78 GLY A CA 1
ATOM 593 C C . GLY A 1 78 ? 1.247 -11.481 7.164 1.00 93.12 78 GLY A C 1
ATOM 594 O O . GLY A 1 78 ? 2.080 -10.631 7.470 1.00 93.12 78 GLY A O 1
ATOM 595 N N . ASN A 1 79 ? 0.508 -11.416 6.056 1.00 96.81 79 ASN A N 1
ATOM 596 C CA . ASN A 1 79 ? 0.643 -10.395 5.019 1.00 96.81 79 ASN A CA 1
ATOM 597 C C . ASN A 1 79 ? -0.502 -9.368 5.062 1.00 96.81 79 ASN A C 1
ATOM 599 O O . ASN A 1 79 ? -1.623 -9.686 5.462 1.00 96.81 79 ASN A O 1
ATOM 603 N N . VAL A 1 80 ? -0.239 -8.153 4.582 1.00 96.81 80 VAL A N 1
ATOM 604 C CA . VAL A 1 80 ? -1.228 -7.080 4.420 1.00 96.81 80 VAL A CA 1
ATOM 605 C C . VAL A 1 80 ? -1.659 -7.012 2.954 1.00 96.81 80 VAL A C 1
ATOM 607 O O . VAL A 1 80 ? -0.838 -6.769 2.075 1.00 96.81 80 VAL A O 1
ATOM 610 N N . GLY A 1 81 ? -2.951 -7.203 2.686 1.00 97.25 81 GLY A N 1
ATOM 611 C CA . GLY A 1 81 ? -3.543 -7.028 1.358 1.00 97.25 81 GLY A CA 1
ATOM 612 C C . GLY A 1 81 ? -4.377 -5.749 1.271 1.00 97.25 81 GLY A C 1
ATOM 613 O O . GLY A 1 81 ? -5.298 -5.557 2.064 1.00 97.25 81 GLY A O 1
ATOM 614 N N . ILE A 1 82 ? -4.096 -4.887 0.292 1.00 97.94 82 ILE A N 1
ATOM 615 C CA . ILE A 1 82 ? -4.922 -3.722 -0.057 1.00 97.94 82 ILE A CA 1
ATOM 616 C C . ILE A 1 82 ? -5.598 -4.011 -1.398 1.00 97.94 82 ILE A C 1
ATOM 618 O O . ILE A 1 82 ? -4.935 -4.112 -2.425 1.00 97.94 82 ILE A O 1
ATOM 622 N N . GLY A 1 83 ? -6.920 -4.193 -1.390 1.00 97.62 83 GLY A N 1
ATOM 623 C CA . GLY A 1 83 ? -7.680 -4.587 -2.586 1.00 97.62 83 GLY A CA 1
ATOM 624 C C . GLY A 1 83 ? -7.535 -6.065 -2.983 1.00 97.62 83 GLY A C 1
ATOM 625 O O . GLY A 1 83 ? -8.064 -6.472 -4.011 1.00 97.62 83 GLY A O 1
ATOM 626 N N . THR A 1 84 ? -6.849 -6.879 -2.175 1.00 97.69 84 THR A N 1
ATOM 627 C CA . THR A 1 84 ? -6.709 -8.331 -2.359 1.00 97.69 84 THR A CA 1
ATOM 628 C C . THR A 1 84 ? -6.902 -9.063 -1.033 1.00 97.69 84 THR A C 1
ATOM 630 O O . THR A 1 84 ? -6.508 -8.560 0.019 1.00 97.69 84 THR A O 1
ATOM 633 N N . ASN A 1 85 ? -7.503 -10.253 -1.079 1.00 97.06 85 ASN A N 1
ATOM 634 C CA . ASN A 1 85 ? -7.638 -11.167 0.061 1.00 97.06 85 ASN A CA 1
ATOM 635 C C . ASN A 1 85 ? -6.616 -12.320 0.035 1.00 97.06 85 ASN A C 1
ATOM 637 O O . ASN A 1 85 ? -6.613 -13.144 0.946 1.00 97.06 85 ASN A O 1
ATOM 641 N N . ALA A 1 86 ? -5.762 -12.379 -0.990 1.00 97.12 86 ALA A N 1
ATOM 642 C CA . ALA A 1 86 ? -4.734 -13.402 -1.162 1.00 97.12 86 ALA A CA 1
ATOM 643 C C . ALA A 1 86 ? -3.362 -12.756 -1.445 1.00 97.12 86 ALA A C 1
ATOM 645 O O . ALA A 1 86 ? -2.838 -12.890 -2.552 1.00 97.12 86 ALA A O 1
ATOM 646 N N . PRO A 1 87 ? -2.793 -12.008 -0.483 1.00 97.94 87 PRO A N 1
ATOM 647 C CA . PRO A 1 87 ? -1.472 -11.407 -0.639 1.00 97.94 87 PRO A CA 1
ATOM 648 C C . PRO A 1 87 ? -0.359 -12.475 -0.673 1.00 97.94 87 PRO A C 1
ATOM 650 O O . PRO A 1 87 ? -0.225 -13.275 0.258 1.00 97.94 87 PRO A O 1
ATOM 653 N N . GLY A 1 88 ? 0.457 -12.472 -1.727 1.00 97.81 88 GLY A N 1
ATOM 654 C CA . GLY A 1 88 ? 1.646 -13.308 -1.909 1.00 97.81 88 GLY A CA 1
ATOM 655 C C . GLY A 1 88 ? 2.919 -12.746 -1.262 1.00 97.81 88 GLY A C 1
ATOM 656 O O . GLY A 1 88 ? 3.836 -13.518 -0.980 1.00 97.81 88 GLY A O 1
ATOM 657 N N . TYR A 1 89 ? 2.965 -11.443 -0.969 1.00 97.38 89 TYR A N 1
ATOM 658 C CA . TYR A 1 89 ? 4.059 -10.795 -0.231 1.00 97.38 89 TYR A CA 1
ATOM 659 C C . TYR A 1 89 ? 3.563 -10.100 1.041 1.00 97.38 89 TYR A C 1
ATOM 661 O O . TYR A 1 89 ? 2.366 -9.897 1.227 1.00 97.38 89 TYR A O 1
ATOM 669 N N . ALA A 1 90 ? 4.499 -9.705 1.916 1.00 96.06 90 ALA A N 1
ATOM 670 C CA . ALA A 1 90 ? 4.207 -9.041 3.194 1.00 96.06 90 ALA A CA 1
ATOM 671 C C . ALA A 1 90 ? 3.278 -7.821 3.057 1.00 96.06 90 ALA A C 1
ATOM 673 O O . ALA A 1 90 ? 2.465 -7.567 3.944 1.00 96.06 90 ALA A O 1
ATOM 674 N N . LEU A 1 91 ? 3.371 -7.100 1.938 1.00 96.38 91 LEU A N 1
ATOM 675 C CA . LEU A 1 91 ? 2.422 -6.074 1.531 1.00 96.38 91 LEU A CA 1
ATOM 676 C C . LEU A 1 91 ? 2.116 -6.244 0.042 1.00 96.38 91 LEU A C 1
ATOM 678 O O . LEU A 1 91 ? 3.001 -6.016 -0.781 1.00 96.38 91 LEU A O 1
ATOM 682 N N . ASP A 1 92 ? 0.864 -6.557 -0.283 1.00 98.00 92 ASP A N 1
ATOM 683 C CA . ASP A 1 92 ? 0.355 -6.542 -1.655 1.00 98.00 92 ASP A CA 1
ATOM 684 C C . ASP A 1 92 ? -0.733 -5.488 -1.817 1.00 98.00 92 ASP A C 1
ATOM 686 O O . ASP A 1 92 ? -1.675 -5.405 -1.027 1.00 98.00 92 ASP A O 1
ATOM 690 N N . VAL A 1 93 ? -0.631 -4.705 -2.890 1.00 98.00 93 VAL A N 1
ATOM 691 C CA . VAL A 1 93 ? -1.623 -3.697 -3.268 1.00 98.00 93 VAL A CA 1
ATOM 692 C C . VAL A 1 93 ? -2.139 -4.025 -4.663 1.00 98.00 93 VAL A C 1
ATOM 694 O O . VAL A 1 93 ? -1.433 -3.850 -5.653 1.00 98.00 93 VAL A O 1
ATOM 697 N N . ALA A 1 94 ? -3.387 -4.481 -4.755 1.00 97.94 94 ALA A N 1
ATOM 698 C CA . ALA A 1 94 ? -4.097 -4.640 -6.019 1.00 97.94 94 ALA A CA 1
ATOM 699 C C . ALA A 1 94 ? -4.629 -3.272 -6.481 1.00 97.94 94 ALA A C 1
ATOM 701 O O . ALA A 1 94 ? -5.815 -2.964 -6.368 1.00 97.94 94 ALA A O 1
ATOM 702 N N . GLY A 1 95 ? -3.720 -2.414 -6.944 1.00 96.44 95 GLY A N 1
ATOM 703 C CA . GLY A 1 95 ? -4.019 -1.041 -7.340 1.00 96.44 95 GLY A CA 1
ATOM 704 C C . GLY A 1 95 ? -2.757 -0.196 -7.494 1.00 96.44 95 GLY A C 1
ATOM 705 O O . GLY A 1 95 ? -1.654 -0.716 -7.644 1.00 96.44 95 GLY A O 1
ATOM 706 N N . THR A 1 96 ? -2.915 1.125 -7.458 1.00 94.50 96 THR A N 1
ATOM 707 C CA . THR A 1 96 ? -1.797 2.073 -7.541 1.00 94.50 96 THR A CA 1
ATOM 708 C C . THR A 1 96 ? -1.349 2.502 -6.148 1.00 94.50 96 THR A C 1
ATOM 710 O O . THR A 1 96 ? -2.174 2.817 -5.292 1.00 94.50 96 THR A O 1
ATOM 713 N N . ILE A 1 97 ? -0.036 2.575 -5.940 1.00 95.06 97 ILE A N 1
ATOM 714 C CA . ILE A 1 97 ? 0.566 3.165 -4.743 1.00 95.06 97 ILE A CA 1
ATOM 715 C C . ILE A 1 97 ? 0.975 4.602 -5.083 1.00 95.06 97 ILE A C 1
ATOM 717 O O . ILE A 1 97 ? 1.772 4.813 -5.994 1.00 95.06 97 ILE A O 1
ATOM 721 N N . ASN A 1 98 ? 0.442 5.585 -4.353 1.00 93.69 98 ASN A N 1
ATOM 722 C CA . ASN A 1 98 ? 0.928 6.965 -4.390 1.00 93.69 98 ASN A CA 1
ATOM 723 C C . ASN A 1 98 ? 1.809 7.210 -3.158 1.00 93.69 98 ASN A C 1
ATOM 725 O O . ASN A 1 98 ? 1.297 7.318 -2.045 1.00 93.69 98 ASN A O 1
ATOM 729 N N . ALA A 1 99 ? 3.124 7.252 -3.354 1.00 92.12 99 ALA A N 1
ATOM 730 C CA . ALA A 1 99 ? 4.105 7.425 -2.289 1.00 92.12 99 ALA A CA 1
ATOM 731 C C . ALA A 1 99 ? 5.177 8.434 -2.710 1.00 92.12 99 ALA A C 1
ATOM 733 O O . ALA A 1 99 ? 5.615 8.437 -3.858 1.00 92.12 99 ALA A O 1
ATOM 734 N N . THR A 1 100 ? 5.636 9.259 -1.767 1.00 90.44 100 THR A N 1
ATOM 735 C CA . THR A 1 100 ? 6.735 10.210 -2.002 1.00 90.44 100 THR A CA 1
ATOM 736 C C . THR A 1 100 ? 8.073 9.496 -2.207 1.00 90.44 100 THR A C 1
ATOM 738 O O . THR A 1 100 ? 8.902 9.944 -2.994 1.00 90.44 100 THR A O 1
ATOM 741 N N . SER A 1 101 ? 8.298 8.384 -1.502 1.00 89.94 101 SER A N 1
ATOM 742 C CA . SER A 1 101 ? 9.487 7.545 -1.648 1.00 89.94 101 SER A CA 1
ATOM 743 C C . SER A 1 101 ? 9.206 6.111 -1.201 1.00 89.94 101 SER A C 1
ATOM 745 O O . SER A 1 101 ? 8.411 5.862 -0.296 1.00 89.94 101 SER A O 1
ATOM 747 N N . ILE A 1 102 ? 9.880 5.160 -1.845 1.00 91.81 102 ILE A N 1
ATOM 748 C CA . ILE A 1 102 ? 9.947 3.754 -1.439 1.00 91.81 102 ILE A CA 1
ATOM 749 C C . ILE A 1 102 ? 11.434 3.425 -1.318 1.00 91.81 102 ILE A C 1
ATOM 751 O O . ILE A 1 102 ? 12.205 3.816 -2.188 1.00 91.81 102 ILE A O 1
ATOM 755 N N . LEU A 1 103 ? 11.854 2.744 -0.251 1.00 90.56 103 LEU A N 1
ATOM 756 C CA . LEU A 1 103 ? 13.218 2.229 -0.119 1.00 90.56 103 LEU A CA 1
ATOM 757 C C . LEU A 1 103 ? 13.205 0.714 -0.338 1.00 90.56 103 LEU A C 1
ATOM 759 O O . LEU A 1 103 ? 12.379 0.015 0.244 1.00 90.56 103 LEU A O 1
ATOM 763 N N . VAL A 1 104 ? 14.157 0.199 -1.108 1.00 90.94 104 VAL A N 1
ATOM 764 C CA . VAL A 1 104 ? 14.456 -1.232 -1.200 1.00 90.94 104 VAL A CA 1
ATOM 765 C C . VAL A 1 104 ? 15.805 -1.456 -0.532 1.00 90.94 104 VAL A C 1
ATOM 767 O O . VAL A 1 104 ? 16.814 -0.897 -0.958 1.00 90.94 104 VAL A O 1
ATOM 770 N N . ASN A 1 105 ? 15.822 -2.233 0.557 1.00 90.00 105 ASN A N 1
ATOM 771 C CA . ASN A 1 105 ? 17.025 -2.494 1.361 1.00 90.00 105 ASN A CA 1
ATOM 772 C C . ASN A 1 105 ? 17.769 -1.208 1.779 1.00 90.00 105 ASN A C 1
ATOM 774 O O . ASN A 1 105 ? 18.992 -1.127 1.712 1.00 90.00 105 ASN A O 1
ATOM 778 N N . GLY A 1 106 ? 17.017 -0.173 2.169 1.00 90.06 106 GLY A N 1
ATOM 779 C CA . GLY A 1 106 ? 17.563 1.117 2.605 1.00 90.06 106 GLY A CA 1
ATOM 780 C C . GLY A 1 106 ? 17.975 2.078 1.482 1.00 90.06 106 GLY A C 1
ATOM 781 O O . GLY A 1 106 ? 18.324 3.217 1.778 1.00 90.06 106 GLY A O 1
ATOM 782 N N . SER A 1 107 ? 17.893 1.673 0.212 1.00 87.00 107 SER A N 1
ATOM 783 C CA . SER A 1 107 ? 18.181 2.540 -0.941 1.00 87.00 107 SER A CA 1
ATOM 784 C C . SER A 1 107 ? 16.888 3.004 -1.610 1.00 87.00 107 SER A C 1
ATOM 786 O O . SER A 1 107 ? 15.989 2.178 -1.766 1.00 87.00 107 SER A O 1
ATOM 788 N N . PRO A 1 108 ? 16.752 4.276 -2.030 1.00 88.81 108 PRO A N 1
ATOM 789 C CA . PRO A 1 108 ? 15.582 4.714 -2.779 1.00 88.81 108 PRO A CA 1
ATOM 790 C C . PRO A 1 108 ? 15.333 3.835 -3.998 1.00 88.81 108 PRO A C 1
ATOM 792 O O . PRO A 1 108 ? 16.230 3.609 -4.809 1.00 88.81 108 PRO A O 1
ATOM 795 N N . LEU A 1 109 ? 14.091 3.377 -4.139 1.00 85.94 109 LEU A N 1
ATOM 796 C CA . LEU A 1 109 ? 13.540 2.918 -5.399 1.00 85.94 109 LEU A CA 1
ATOM 797 C C . LEU A 1 109 ? 13.401 4.156 -6.281 1.00 85.94 109 LEU A C 1
ATOM 799 O O . LEU A 1 109 ? 12.323 4.730 -6.430 1.00 85.94 109 LEU A O 1
ATOM 803 N N . SER A 1 110 ? 14.529 4.620 -6.809 1.00 75.88 110 SER A N 1
ATOM 804 C CA . SER A 1 110 ? 14.529 5.562 -7.911 1.00 75.88 110 SER A CA 1
ATOM 805 C C . SER A 1 110 ? 13.701 4.909 -9.008 1.00 75.88 110 SER A C 1
ATOM 807 O O . SER A 1 110 ? 13.982 3.766 -9.383 1.00 75.88 110 SER A O 1
ATOM 809 N N . ALA A 1 111 ? 12.658 5.598 -9.484 1.00 64.44 111 ALA A N 1
ATOM 810 C CA . ALA A 1 111 ? 11.955 5.187 -10.695 1.00 64.44 111 ALA A CA 1
ATOM 811 C C . ALA A 1 111 ? 13.016 4.781 -11.728 1.00 64.44 111 ALA A C 1
ATOM 813 O O . ALA A 1 111 ? 14.045 5.469 -11.775 1.00 64.44 111 ALA A O 1
ATOM 814 N N . PRO A 1 112 ? 12.841 3.679 -12.488 1.00 61.53 112 PRO A N 1
ATOM 815 C CA . PRO A 1 112 ? 13.825 3.294 -13.489 1.00 61.53 112 PRO A CA 1
ATOM 816 C C . PRO A 1 112 ? 14.130 4.549 -14.287 1.00 61.53 112 PRO A C 1
ATOM 818 O O . PRO A 1 112 ? 13.217 5.150 -14.855 1.00 61.53 112 PRO A O 1
ATOM 821 N N . SER A 1 113 ? 15.374 5.021 -14.200 1.00 68.44 113 SER A N 1
ATOM 822 C CA . SER A 1 113 ? 15.791 6.226 -14.892 1.00 68.44 113 SER A CA 1
ATOM 823 C C . SER A 1 113 ? 15.588 5.913 -16.361 1.00 68.44 113 SER A C 1
ATOM 825 O O . SER A 1 113 ? 16.376 5.169 -16.948 1.00 68.44 113 SER A O 1
ATOM 827 N N . THR A 1 114 ? 14.478 6.374 -16.933 1.00 78.88 114 THR A N 1
ATOM 828 C CA . THR A 1 114 ? 14.296 6.289 -18.371 1.00 78.88 114 THR A CA 1
ATOM 829 C C . THR A 1 114 ? 15.490 7.033 -18.955 1.00 78.88 114 THR A C 1
ATOM 831 O O . THR A 1 114 ? 15.717 8.184 -18.575 1.00 78.88 114 THR A O 1
ATOM 834 N N . PRO A 1 115 ? 16.298 6.398 -19.821 1.00 84.44 115 PRO A N 1
ATOM 835 C CA . PRO A 1 115 ? 17.373 7.124 -20.480 1.00 84.44 115 PRO A CA 1
ATOM 836 C C . PRO A 1 115 ? 16.796 8.320 -21.256 1.00 84.44 115 PRO A C 1
ATOM 838 O O . PRO A 1 115 ? 17.436 9.359 -21.371 1.00 84.44 115 PRO A O 1
ATOM 841 N N . TRP A 1 116 ? 15.553 8.196 -21.725 1.00 89.00 116 TRP A N 1
ATOM 842 C CA . TRP A 1 116 ? 14.843 9.193 -22.510 1.00 89.00 116 TRP A CA 1
ATOM 843 C C . TRP A 1 116 ? 14.155 10.242 -21.634 1.00 89.00 116 TRP A C 1
ATOM 845 O O . TRP A 1 116 ? 13.378 9.906 -20.737 1.00 89.00 116 TRP A O 1
ATOM 855 N N . SER A 1 117 ? 14.395 11.509 -21.958 1.00 89.62 117 SER A N 1
ATOM 856 C CA . SER A 1 117 ? 13.663 12.676 -21.462 1.00 89.62 117 SER A CA 1
ATOM 857 C C . SER A 1 117 ? 12.538 13.062 -22.427 1.00 89.62 117 SER A C 1
ATOM 859 O O . SER A 1 117 ? 12.591 12.721 -23.608 1.00 89.62 117 SER A O 1
ATOM 861 N N . LEU A 1 118 ? 11.524 13.789 -21.947 1.00 91.19 118 LEU A N 1
ATOM 862 C CA . LEU A 1 118 ? 10.405 14.269 -22.767 1.00 91.19 118 LEU A CA 1
ATOM 863 C C . LEU A 1 118 ? 10.413 15.798 -22.894 1.00 91.19 118 LEU A C 1
ATOM 865 O O . LEU A 1 118 ? 10.602 16.508 -21.907 1.00 91.19 118 LEU A O 1
ATOM 869 N N . ASN A 1 119 ? 10.162 16.305 -24.102 1.00 90.94 119 ASN A N 1
ATOM 870 C CA . ASN A 1 119 ? 9.790 17.696 -24.367 1.00 90.94 119 ASN A CA 1
ATOM 871 C C . ASN A 1 119 ? 8.466 17.692 -25.149 1.00 90.94 119 ASN A C 1
ATOM 873 O O . ASN A 1 119 ? 8.436 17.439 -26.358 1.00 90.94 119 ASN A O 1
ATOM 877 N N . GLY A 1 120 ? 7.358 17.888 -24.427 1.00 91.88 120 GLY A N 1
ATOM 878 C CA . GLY A 1 120 ? 6.017 17.641 -24.954 1.00 91.88 120 GLY A CA 1
ATOM 879 C C . GLY A 1 120 ? 5.850 16.166 -25.329 1.00 91.88 120 GLY A C 1
ATOM 880 O O . GLY A 1 120 ? 6.082 15.285 -24.505 1.00 91.88 120 GLY A O 1
ATOM 881 N N . SER A 1 121 ? 5.479 15.898 -26.581 1.00 93.56 121 SER A N 1
ATOM 882 C CA . SER A 1 121 ? 5.350 14.535 -27.122 1.00 93.56 121 SER A CA 1
ATOM 883 C C . SER A 1 121 ? 6.657 13.955 -27.678 1.00 93.56 121 SER A C 1
ATOM 885 O O . SER A 1 121 ? 6.664 12.811 -28.126 1.00 93.56 121 SER A O 1
ATOM 887 N N . ASN A 1 122 ? 7.757 14.716 -27.673 1.00 91.56 122 ASN A N 1
ATOM 888 C CA . ASN A 1 122 ? 9.041 14.259 -28.204 1.00 91.56 122 ASN A CA 1
ATOM 889 C C . ASN A 1 122 ? 9.865 13.585 -27.107 1.00 91.56 122 ASN A C 1
ATOM 891 O O . ASN A 1 122 ? 10.157 14.212 -26.089 1.00 91.56 122 ASN A O 1
ATOM 895 N N . ALA A 1 123 ? 10.290 12.346 -27.343 1.00 92.81 123 ALA A N 1
ATOM 896 C CA . ALA A 1 123 ? 11.302 11.684 -26.530 1.00 92.81 123 ALA A CA 1
ATOM 897 C C . ALA A 1 123 ? 12.703 11.990 -27.074 1.00 92.81 123 ALA A C 1
ATOM 899 O O . ALA A 1 123 ? 12.922 11.942 -28.283 1.00 92.81 123 ALA A O 1
ATOM 900 N N . PHE A 1 124 ? 13.650 12.307 -26.192 1.00 92.62 124 PHE A N 1
ATOM 901 C CA . PHE A 1 124 ? 15.023 12.635 -26.567 1.00 92.62 124 PHE A CA 1
ATOM 902 C C . PHE A 1 124 ? 16.042 12.080 -25.570 1.00 92.62 124 PHE A C 1
ATOM 904 O O . PHE A 1 124 ? 15.730 11.826 -24.408 1.00 92.62 124 PHE A O 1
ATOM 911 N N . TYR A 1 125 ? 17.275 11.909 -26.040 1.00 92.62 125 TYR A N 1
ATOM 912 C CA . TYR A 1 125 ? 18.429 11.481 -25.253 1.00 92.62 125 TYR A CA 1
ATOM 913 C C . TYR A 1 125 ? 19.540 12.510 -25.435 1.00 92.62 125 TYR A C 1
ATOM 915 O O . TYR A 1 125 ? 19.897 12.835 -26.565 1.00 92.62 125 TYR A O 1
ATOM 923 N N . ASN A 1 126 ? 20.039 13.072 -24.338 1.00 89.62 126 ASN A N 1
ATOM 924 C CA . ASN A 1 126 ? 20.982 14.196 -24.345 1.00 89.62 126 ASN A CA 1
ATOM 925 C C . ASN A 1 126 ? 22.251 13.939 -23.517 1.00 89.62 126 ASN A C 1
ATOM 927 O O . ASN A 1 126 ? 23.009 14.874 -23.269 1.00 89.62 126 ASN A O 1
ATOM 931 N N . SER A 1 127 ? 22.480 12.703 -23.069 1.00 89.25 127 SER A N 1
ATOM 932 C CA . SER A 1 127 ? 23.646 12.337 -22.261 1.00 89.25 127 SER A CA 1
ATOM 933 C C . SER A 1 127 ? 24.209 11.006 -22.731 1.00 89.25 127 SER A C 1
ATOM 935 O O . SER A 1 127 ? 23.527 10.008 -22.596 1.00 89.25 127 SER A O 1
ATOM 937 N N . GLY A 1 128 ? 25.441 10.963 -23.238 1.00 92.81 128 GLY A N 1
ATOM 938 C CA . GLY A 1 128 ? 26.035 9.738 -23.785 1.00 92.81 128 GLY A CA 1
ATOM 939 C C . GLY A 1 128 ? 25.538 9.390 -25.195 1.00 92.81 128 GLY A C 1
ATOM 940 O O . GLY A 1 128 ? 25.009 10.242 -25.906 1.00 92.81 128 GLY A O 1
ATOM 941 N N . ASN A 1 129 ? 25.713 8.126 -25.587 1.00 95.56 129 ASN A N 1
ATOM 942 C CA . ASN A 1 129 ? 25.398 7.600 -26.918 1.00 95.56 129 ASN A CA 1
ATOM 943 C C . ASN A 1 129 ? 24.318 6.505 -26.844 1.00 95.56 129 ASN A C 1
ATOM 945 O O . ASN A 1 129 ? 24.250 5.760 -25.864 1.00 95.56 129 ASN A O 1
ATOM 949 N N . VAL A 1 130 ? 23.519 6.360 -27.902 1.00 95.31 130 VAL A N 1
ATOM 950 C CA . VAL A 1 130 ? 22.505 5.303 -28.037 1.00 95.31 130 VAL A CA 1
ATOM 951 C C . VAL A 1 130 ? 23.083 4.138 -28.842 1.00 95.31 130 VAL A C 1
ATOM 953 O O . VAL A 1 130 ? 23.415 4.298 -30.013 1.00 95.31 130 VAL A O 1
ATOM 956 N N . GLY A 1 131 ? 23.179 2.959 -28.227 1.00 95.94 131 GLY A N 1
ATOM 957 C CA . GLY A 1 131 ? 23.563 1.717 -28.901 1.00 95.94 131 GLY A CA 1
ATOM 958 C C . GLY A 1 131 ? 22.355 0.824 -29.186 1.00 95.94 131 GLY A C 1
ATOM 959 O O . GLY A 1 131 ? 21.605 0.488 -28.269 1.00 95.94 131 GLY A O 1
ATOM 960 N N . ILE A 1 132 ? 22.177 0.399 -30.437 1.00 96.62 132 ILE A N 1
ATOM 961 C CA . ILE A 1 132 ? 21.208 -0.630 -30.836 1.00 96.62 132 ILE A CA 1
ATOM 962 C C . ILE A 1 132 ? 21.994 -1.865 -31.279 1.00 96.62 132 ILE A C 1
ATOM 964 O O . ILE A 1 132 ? 22.715 -1.829 -32.271 1.00 96.62 132 ILE A O 1
ATOM 968 N N . GLY A 1 133 ? 21.898 -2.957 -30.516 1.00 96.38 133 GLY A N 1
ATOM 969 C CA . GLY A 1 133 ? 22.692 -4.172 -30.755 1.00 96.38 133 GLY A CA 1
ATOM 970 C C . GLY A 1 133 ? 24.168 -4.068 -30.339 1.00 96.38 133 GLY A C 1
ATOM 971 O O . GLY A 1 133 ? 24.919 -5.018 -30.530 1.00 96.38 133 GLY A O 1
ATOM 972 N N . THR A 1 134 ? 24.585 -2.945 -29.746 1.00 96.12 134 THR A N 1
ATOM 973 C CA . THR A 1 134 ? 25.929 -2.718 -29.195 1.00 96.12 134 THR A CA 1
ATOM 974 C C . THR A 1 134 ? 25.834 -2.110 -27.798 1.00 96.12 134 THR A C 1
ATOM 976 O O . THR A 1 134 ? 24.931 -1.320 -27.520 1.00 96.12 134 THR A O 1
ATOM 979 N N . ASN A 1 135 ? 26.763 -2.472 -26.913 1.00 96.19 135 ASN A N 1
ATOM 980 C CA . ASN A 1 135 ? 26.918 -1.878 -25.580 1.00 96.19 135 ASN A CA 1
ATOM 981 C C . ASN A 1 135 ? 28.064 -0.851 -25.514 1.00 96.19 135 ASN A C 1
ATOM 983 O O . ASN A 1 135 ? 28.278 -0.246 -24.465 1.00 96.19 135 ASN A O 1
ATOM 987 N N . THR A 1 136 ? 28.783 -0.638 -26.619 1.00 96.12 136 THR A N 1
ATOM 988 C CA . THR A 1 136 ? 29.892 0.320 -26.734 1.00 96.12 136 THR A CA 1
ATOM 989 C C . THR A 1 136 ? 29.715 1.191 -27.982 1.00 96.12 136 THR A C 1
ATOM 991 O O . THR A 1 136 ? 30.483 1.057 -28.936 1.00 96.12 136 THR A O 1
ATOM 994 N N . PRO A 1 137 ? 28.681 2.047 -28.024 1.00 97.19 137 PRO A N 1
ATOM 995 C CA . PRO A 1 137 ? 28.417 2.899 -29.179 1.00 97.19 137 PRO A CA 1
ATOM 996 C C . PRO A 1 137 ? 29.543 3.921 -29.410 1.00 97.19 137 PRO A C 1
ATOM 998 O O . PRO A 1 137 ? 29.855 4.724 -28.524 1.00 97.19 137 PRO A O 1
ATOM 1001 N N . GLY A 1 138 ? 30.127 3.916 -30.613 1.00 96.56 138 GLY A N 1
ATOM 1002 C CA . GLY A 1 138 ? 31.205 4.840 -31.003 1.00 96.56 138 GLY A CA 1
ATOM 1003 C C . GLY A 1 138 ? 30.725 6.229 -31.445 1.00 96.56 138 GLY A C 1
ATOM 1004 O O . GLY A 1 138 ? 31.506 7.180 -31.464 1.00 96.56 138 GLY A O 1
ATOM 1005 N N . TYR A 1 139 ? 29.435 6.356 -31.761 1.00 94.94 139 TYR A N 1
ATOM 1006 C CA . TYR A 1 139 ? 28.778 7.581 -32.222 1.00 94.94 139 TYR A CA 1
ATOM 1007 C C . TYR A 1 139 ? 27.499 7.844 -31.423 1.00 94.94 139 TYR A C 1
ATOM 1009 O O . TYR A 1 139 ? 27.003 6.951 -30.740 1.00 94.94 139 TYR A O 1
ATOM 1017 N N . ALA A 1 140 ? 26.939 9.054 -31.545 1.00 94.25 140 ALA A N 1
ATOM 1018 C CA . ALA A 1 140 ? 25.710 9.459 -30.848 1.00 94.25 140 ALA A CA 1
ATOM 1019 C C . ALA A 1 140 ? 24.554 8.455 -31.026 1.00 94.25 140 ALA A C 1
ATOM 1021 O O . ALA A 1 140 ? 23.808 8.196 -30.083 1.00 94.25 140 ALA A O 1
ATOM 1022 N N . LEU A 1 141 ? 24.451 7.857 -32.215 1.00 94.44 141 LEU A N 1
ATOM 1023 C CA . LEU A 1 141 ? 23.639 6.679 -32.494 1.00 94.44 141 LEU A CA 1
ATOM 1024 C C . LEU A 1 141 ? 24.516 5.648 -33.209 1.00 94.44 141 LEU A C 1
ATOM 1026 O O . LEU A 1 141 ? 25.051 5.940 -34.277 1.00 94.44 141 LEU A O 1
ATOM 1030 N N . ASP A 1 142 ? 24.641 4.457 -32.632 1.00 97.31 142 ASP A N 1
ATOM 1031 C CA . ASP A 1 142 ? 25.375 3.333 -33.210 1.00 97.31 142 ASP A CA 1
ATOM 1032 C C . ASP A 1 142 ? 24.457 2.109 -33.295 1.00 97.31 142 ASP A C 1
ATOM 1034 O O . ASP A 1 142 ? 23.858 1.692 -32.299 1.00 97.31 142 ASP A O 1
ATOM 1038 N N . VAL A 1 143 ? 24.308 1.553 -34.496 1.00 97.00 143 VAL A N 1
ATOM 1039 C CA . VAL A 1 143 ? 23.431 0.410 -34.766 1.00 97.00 143 VAL A CA 1
ATOM 1040 C C . VAL A 1 143 ? 24.284 -0.728 -35.306 1.00 97.00 143 VAL A C 1
ATOM 1042 O O . VAL A 1 143 ? 24.665 -0.733 -36.475 1.00 97.00 143 VAL A O 1
ATOM 1045 N N . ALA A 1 144 ? 24.537 -1.730 -34.468 1.00 97.12 144 ALA A N 1
ATOM 1046 C CA . ALA A 1 144 ? 25.169 -2.982 -34.872 1.00 97.12 144 ALA A CA 1
ATOM 1047 C C . ALA A 1 144 ? 24.131 -3.893 -35.551 1.00 97.12 144 ALA A C 1
ATOM 1049 O O . ALA A 1 144 ? 23.729 -4.933 -35.027 1.00 97.12 144 ALA A O 1
ATOM 1050 N N . GLY A 1 145 ? 23.637 -3.456 -36.707 1.00 95.44 145 GLY A N 1
ATOM 1051 C CA . GLY A 1 145 ? 22.570 -4.119 -37.448 1.00 95.44 145 GLY A CA 1
ATOM 1052 C C . GLY A 1 145 ? 22.099 -3.296 -38.644 1.00 95.44 145 GLY A C 1
ATOM 1053 O O . GLY A 1 145 ? 22.722 -2.311 -39.035 1.00 95.44 145 GLY A O 1
ATOM 1054 N N . THR A 1 146 ? 20.984 -3.704 -39.245 1.00 95.25 146 THR A N 1
ATOM 1055 C CA . THR A 1 146 ? 20.392 -2.991 -40.383 1.00 95.25 146 THR A CA 1
ATOM 1056 C C . THR A 1 146 ? 19.424 -1.915 -39.905 1.00 95.25 146 THR A C 1
ATOM 1058 O O . THR A 1 146 ? 18.513 -2.190 -39.127 1.00 95.25 146 THR A O 1
ATOM 1061 N N . ILE A 1 147 ? 19.579 -0.698 -40.426 1.00 95.94 147 ILE A N 1
ATOM 1062 C CA . ILE A 1 147 ? 18.604 0.382 -40.262 1.00 95.94 147 ILE A CA 1
ATOM 1063 C C . ILE A 1 147 ? 17.628 0.318 -41.442 1.00 95.94 147 ILE A C 1
ATOM 1065 O O . ILE A 1 147 ? 18.042 0.446 -42.591 1.00 95.94 147 ILE A O 1
ATOM 1069 N N . ASN A 1 148 ? 16.334 0.133 -41.167 1.00 95.69 148 ASN A N 1
ATOM 1070 C CA . ASN A 1 148 ? 15.276 0.313 -42.162 1.00 95.69 148 ASN A CA 1
ATOM 1071 C C . ASN A 1 148 ? 14.655 1.701 -41.974 1.00 95.69 148 ASN A C 1
ATOM 1073 O O . ASN A 1 148 ? 13.952 1.935 -40.991 1.00 95.69 148 ASN A O 1
ATOM 1077 N N . ALA A 1 149 ? 14.935 2.620 -42.893 1.00 94.06 149 ALA A N 1
ATOM 1078 C CA . ALA A 1 149 ? 14.447 3.991 -42.846 1.00 94.06 149 ALA A CA 1
ATOM 1079 C C . ALA A 1 149 ? 13.864 4.387 -44.204 1.00 94.06 149 ALA A C 1
ATOM 1081 O O . ALA A 1 149 ? 14.430 4.072 -45.249 1.00 94.06 149 ALA A O 1
ATOM 1082 N N . THR A 1 150 ? 12.743 5.107 -44.188 1.00 95.94 150 THR A N 1
ATOM 1083 C CA . THR A 1 150 ? 12.133 5.679 -45.399 1.00 95.94 150 THR A CA 1
ATOM 1084 C C . THR A 1 150 ? 12.967 6.826 -45.965 1.00 95.94 150 THR A C 1
ATOM 1086 O O . THR A 1 150 ? 13.028 7.008 -47.178 1.00 95.94 150 THR A O 1
ATOM 1089 N N . SER A 1 151 ? 13.631 7.587 -45.096 1.00 93.12 151 SER A N 1
ATOM 1090 C CA . SER A 1 151 ? 14.610 8.603 -45.459 1.00 93.12 151 SER A CA 1
ATOM 1091 C C . SER A 1 151 ? 15.619 8.799 -44.328 1.00 93.12 151 SER A C 1
ATOM 1093 O O . SER A 1 151 ? 15.287 8.697 -43.148 1.00 93.12 151 SER A O 1
ATOM 1095 N N . ILE A 1 152 ? 16.866 9.084 -44.702 1.00 91.19 152 ILE A N 1
ATOM 1096 C CA . ILE A 1 152 ? 17.913 9.546 -43.790 1.00 91.19 152 ILE A CA 1
ATOM 1097 C C . ILE A 1 152 ? 18.432 10.853 -44.370 1.00 91.19 152 ILE A C 1
ATOM 1099 O O . ILE A 1 152 ? 18.929 10.884 -45.494 1.00 91.19 152 ILE A O 1
ATOM 1103 N N . LEU A 1 153 ? 18.295 11.935 -43.612 1.00 87.25 153 LEU A N 1
ATOM 1104 C CA . LEU A 1 153 ? 18.895 13.214 -43.956 1.00 87.25 153 LEU A CA 1
ATOM 1105 C C . LEU A 1 153 ? 20.251 13.309 -43.260 1.00 87.25 153 LEU A C 1
ATOM 1107 O O . LEU A 1 153 ? 20.313 13.440 -42.041 1.00 87.25 153 LEU A O 1
ATOM 1111 N N . VAL A 1 154 ? 21.326 13.250 -44.039 1.00 86.38 154 VAL A N 1
ATOM 1112 C CA . VAL A 1 154 ? 22.686 13.495 -43.551 1.00 86.38 154 VAL A CA 1
ATOM 1113 C C . VAL A 1 154 ? 23.064 14.908 -43.970 1.00 86.38 154 VAL A C 1
ATOM 1115 O O . VAL A 1 154 ? 23.614 15.113 -45.045 1.00 86.38 154 VAL A O 1
ATOM 1118 N N . ASN A 1 155 ? 22.699 15.892 -43.150 1.00 69.88 155 ASN A N 1
ATOM 1119 C CA . ASN A 1 155 ? 23.158 17.266 -43.333 1.00 69.88 155 ASN A CA 1
ATOM 1120 C C . ASN A 1 155 ? 24.333 17.518 -42.388 1.00 69.88 155 ASN A C 1
ATOM 1122 O O . ASN A 1 155 ? 24.133 17.763 -41.197 1.00 69.88 155 ASN A O 1
ATOM 1126 N N . GLY A 1 156 ? 25.538 17.438 -42.948 1.00 55.72 156 GLY A N 1
ATOM 1127 C CA . GLY A 1 156 ? 26.806 17.853 -42.357 1.00 55.72 156 GLY A CA 1
ATOM 1128 C C . GLY A 1 156 ? 27.696 18.399 -43.456 1.00 55.72 156 GLY A C 1
ATOM 1129 O O . GLY A 1 156 ? 27.896 17.650 -44.437 1.00 55.72 156 GLY A O 1
#

pLDDT: mean 86.09, std 13.66, range [42.5, 98.0]

Radius of gyration: 41.54 Å; chains: 1; bounding box: 90×33×137 Å

Secondary structure (DSSP, 8-state):
-------------------------SSS-EEES-SS-SSSEEESS----S--EETTEE--STT-S-EEETTEEE--SS-EEES-SS-SSSEEESS----S--EETTEE------S-EEETTEEE--SS-EEES-SS-SSSEEESS----S------